Protein AF-A0A821Q2F0-F1 (afdb_monomer_lite)

Organism: NCBI:txid392032

Structure (mmCIF, N/CA/C/O backbone):
data_AF-A0A821Q2F0-F1
#
_entry.id   AF-A0A821Q2F0-F1
#
loop_
_atom_site.group_PDB
_atom_site.id
_atom_site.type_symbol
_atom_site.label_atom_id
_atom_site.label_alt_id
_atom_site.label_comp_id
_atom_site.label_asym_id
_atom_site.label_entity_id
_atom_site.label_seq_id
_atom_site.pdbx_PDB_ins_code
_atom_site.Cartn_x
_atom_site.Cartn_y
_atom_site.Cartn_z
_atom_site.occupancy
_atom_site.B_iso_or_equiv
_atom_site.auth_seq_id
_atom_site.auth_comp_id
_atom_site.auth_asym_id
_atom_site.auth_atom_id
_atom_site.pdbx_PDB_model_num
ATOM 1 N N . ASP A 1 1 ? -9.919 8.006 -29.127 1.00 43.03 1 ASP A N 1
ATOM 2 C CA . ASP A 1 1 ? -9.417 8.629 -27.896 1.00 43.03 1 ASP A CA 1
ATOM 3 C C . ASP A 1 1 ? -8.819 7.579 -26.979 1.00 43.03 1 ASP A C 1
ATOM 5 O O . ASP A 1 1 ? -9.375 6.493 -26.884 1.00 43.03 1 ASP A O 1
ATOM 9 N N . LEU A 1 2 ? -7.672 7.915 -26.382 1.00 37.66 2 LEU A N 1
ATOM 10 C CA . LEU A 1 2 ? -6.892 7.161 -25.387 1.00 37.66 2 LEU A CA 1
ATOM 11 C C . LEU A 1 2 ? -6.417 5.756 -25.798 1.00 37.66 2 LEU A C 1
ATOM 13 O O . LEU A 1 2 ? -6.876 4.726 -25.307 1.00 37.66 2 LEU A O 1
ATOM 17 N N . ALA A 1 3 ? -5.389 5.748 -26.652 1.00 34.22 3 ALA A N 1
ATOM 18 C CA . ALA A 1 3 ? -4.469 4.631 -26.805 1.00 34.22 3 ALA A CA 1
ATOM 19 C C . ALA A 1 3 ? -3.997 4.160 -25.420 1.00 34.22 3 ALA A C 1
ATOM 21 O O . ALA A 1 3 ? -3.263 4.861 -24.719 1.00 34.22 3 ALA A O 1
ATOM 22 N N . TYR A 1 4 ? -4.452 2.973 -25.026 1.00 40.44 4 TYR A N 1
ATOM 23 C CA . TYR A 1 4 ? -3.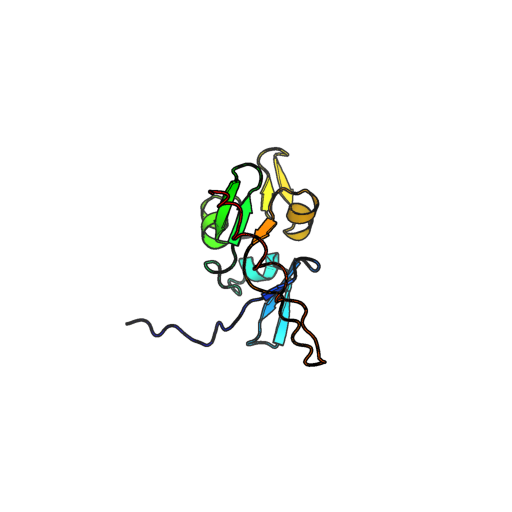980 2.260 -23.851 1.00 40.44 4 TYR A CA 1
ATOM 24 C C . TYR A 1 4 ? -2.477 2.054 -24.020 1.00 40.44 4 TYR A C 1
ATOM 26 O O . TYR A 1 4 ? -2.028 1.220 -24.805 1.00 40.44 4 TYR A O 1
ATOM 34 N N . ASN A 1 5 ? -1.697 2.918 -23.377 1.00 39.88 5 ASN A N 1
ATOM 35 C CA . ASN A 1 5 ? -0.268 3.018 -23.596 1.00 39.88 5 ASN A CA 1
ATOM 36 C C . ASN A 1 5 ? 0.385 1.741 -23.045 1.00 39.88 5 ASN A C 1
ATOM 38 O O . ASN A 1 5 ? 0.683 1.636 -21.854 1.00 39.88 5 ASN A O 1
ATOM 42 N N . HIS A 1 6 ? 0.599 0.767 -23.931 1.00 41.62 6 HIS A N 1
ATOM 43 C CA . HIS A 1 6 ? 1.253 -0.528 -23.721 1.00 41.62 6 HIS A CA 1
ATOM 44 C C . HIS A 1 6 ? 2.714 -0.403 -23.229 1.00 41.62 6 HIS A C 1
ATOM 46 O O . HIS A 1 6 ? 3.476 -1.349 -23.313 1.00 41.62 6 HIS A O 1
ATOM 52 N N . ARG A 1 7 ? 3.147 0.751 -22.706 1.00 39.03 7 ARG A N 1
ATOM 53 C CA . ARG A 1 7 ? 4.477 0.975 -22.117 1.00 39.03 7 ARG A CA 1
ATOM 54 C C . ARG A 1 7 ? 4.497 0.900 -20.587 1.00 39.03 7 ARG A C 1
ATOM 56 O O . ARG A 1 7 ? 5.576 0.844 -20.011 1.00 39.03 7 ARG A O 1
ATOM 63 N N . LYS A 1 8 ? 3.330 0.834 -19.928 1.00 43.75 8 LYS A N 1
ATOM 64 C CA . LYS A 1 8 ? 3.181 0.486 -18.494 1.00 43.75 8 LYS A CA 1
ATOM 65 C C . LYS A 1 8 ? 3.078 -1.036 -18.283 1.00 43.75 8 LYS A C 1
ATOM 67 O O . LYS A 1 8 ? 2.306 -1.515 -17.457 1.00 43.75 8 LYS A O 1
ATOM 72 N N . LEU A 1 9 ? 3.796 -1.815 -19.091 1.00 40.94 9 LEU A N 1
ATOM 73 C CA . LEU A 1 9 ? 3.760 -3.273 -19.032 1.00 40.94 9 LEU A CA 1
ATOM 74 C C . LEU A 1 9 ? 4.414 -3.742 -17.724 1.00 40.94 9 LEU A C 1
ATOM 76 O O . LEU A 1 9 ? 5.622 -3.651 -17.571 1.00 40.94 9 LEU A O 1
ATOM 80 N N . PHE A 1 10 ? 3.556 -4.222 -16.819 1.00 48.25 10 PHE A N 1
ATOM 81 C CA . PHE A 1 10 ? 3.795 -5.162 -15.715 1.00 48.25 10 PHE A CA 1
ATOM 82 C C . PHE A 1 10 ? 4.619 -4.688 -14.509 1.00 48.25 10 PHE A C 1
ATOM 84 O O . PHE A 1 10 ? 5.629 -5.286 -14.162 1.00 48.25 10 PHE A O 1
ATOM 91 N N . SER A 1 11 ? 4.125 -3.681 -13.784 1.00 51.25 11 SER A N 1
ATOM 92 C CA . SER A 1 11 ? 4.556 -3.466 -12.396 1.00 51.25 11 SER A CA 1
ATOM 93 C C . SER A 1 11 ? 4.264 -4.721 -11.558 1.00 51.25 11 SER A C 1
ATOM 95 O O . SER A 1 11 ? 3.094 -5.031 -11.322 1.00 51.25 11 SER A O 1
ATOM 97 N N . GLN A 1 12 ? 5.298 -5.440 -11.123 1.00 61.78 12 GLN A N 1
ATOM 98 C CA . GLN A 1 12 ? 5.169 -6.689 -10.365 1.00 61.78 12 GLN A CA 1
ATOM 99 C C . GLN A 1 12 ? 5.558 -6.445 -8.906 1.00 61.78 12 GLN A C 1
ATOM 101 O O . GLN A 1 12 ? 6.635 -5.921 -8.643 1.00 61.78 12 GLN A O 1
ATOM 106 N N . PHE A 1 13 ? 4.677 -6.780 -7.961 1.00 63.25 13 PHE A N 1
ATOM 107 C CA . PHE A 1 13 ? 4.940 -6.564 -6.537 1.00 63.25 13 PHE A CA 1
ATOM 108 C C . PHE A 1 13 ? 5.625 -7.788 -5.924 1.00 63.25 13 PHE A C 1
ATOM 110 O O . PHE A 1 13 ? 5.029 -8.865 -5.841 1.00 63.25 13 PHE A O 1
ATOM 117 N N . ASP A 1 14 ? 6.869 -7.622 -5.482 1.00 67.12 14 ASP A N 1
ATOM 118 C CA . ASP A 1 14 ? 7.540 -8.586 -4.621 1.00 67.12 14 ASP A CA 1
ATOM 119 C C . ASP A 1 14 ? 7.085 -8.346 -3.178 1.00 67.12 14 ASP A C 1
ATOM 121 O O . ASP A 1 14 ? 7.529 -7.421 -2.496 1.00 67.12 14 ASP A O 1
ATOM 125 N N . VAL A 1 15 ? 6.180 -9.208 -2.717 1.00 57.91 15 VAL A N 1
ATOM 126 C CA . VAL A 1 15 ? 5.588 -9.166 -1.373 1.00 57.91 15 VAL A CA 1
ATOM 127 C C . VAL A 1 15 ? 6.641 -9.331 -0.271 1.00 57.91 15 VAL A C 1
ATOM 129 O O . VAL A 1 15 ? 6.489 -8.765 0.812 1.00 57.91 15 VAL A O 1
ATOM 132 N N . ASN A 1 16 ? 7.718 -10.077 -0.530 1.00 59.41 16 ASN A N 1
ATOM 133 C CA . ASN A 1 16 ? 8.763 -10.334 0.459 1.00 59.41 16 ASN A CA 1
ATOM 134 C C . ASN A 1 16 ? 9.693 -9.127 0.597 1.00 59.41 16 ASN A C 1
ATOM 136 O O . ASN A 1 16 ? 10.088 -8.762 1.710 1.00 59.41 16 ASN A O 1
ATOM 140 N N . ALA A 1 17 ? 10.018 -8.491 -0.529 1.00 61.16 17 ALA A N 1
ATOM 141 C CA . ALA A 1 17 ? 10.845 -7.295 -0.559 1.00 61.16 17 ALA A CA 1
ATOM 142 C C . ALA A 1 17 ? 10.045 -6.007 -0.258 1.00 61.16 17 ALA A C 1
ATOM 144 O O . ALA A 1 17 ? 10.616 -5.017 0.202 1.00 61.16 17 ALA A O 1
ATOM 145 N N . GLY A 1 18 ? 8.721 -6.011 -0.431 1.00 72.12 18 GLY A N 1
ATOM 146 C CA . GLY A 1 18 ? 7.924 -4.779 -0.440 1.00 72.12 18 GLY A CA 1
ATOM 147 C C . GLY A 1 18 ? 8.280 -3.884 -1.632 1.00 72.12 18 GLY A C 1
ATOM 148 O O . GLY A 1 18 ? 8.201 -2.660 -1.541 1.00 72.12 18 GLY A O 1
ATOM 149 N N . GLU A 1 19 ? 8.727 -4.493 -2.729 1.00 78.94 19 GLU A N 1
ATOM 150 C CA . GLU A 1 19 ? 9.249 -3.799 -3.903 1.00 78.94 19 GLU A CA 1
ATOM 151 C C . GLU A 1 19 ? 8.328 -3.968 -5.107 1.00 78.94 19 GLU A C 1
ATOM 153 O O . GLU A 1 19 ? 7.560 -4.919 -5.224 1.00 78.94 19 GLU A O 1
ATOM 158 N N . ILE A 1 20 ? 8.425 -3.012 -6.017 1.00 77.44 20 ILE A N 1
ATOM 159 C CA . ILE A 1 20 ? 7.746 -2.952 -7.295 1.00 77.44 20 ILE A CA 1
ATOM 160 C C . ILE A 1 20 ? 8.812 -3.061 -8.380 1.00 77.44 20 ILE A C 1
ATOM 162 O O . ILE A 1 20 ? 9.648 -2.168 -8.523 1.00 77.44 20 ILE A O 1
ATOM 166 N N . PHE A 1 21 ? 8.762 -4.131 -9.165 1.00 76.38 21 PHE A N 1
ATOM 167 C CA . PHE A 1 21 ? 9.567 -4.260 -10.371 1.00 76.38 21 PHE A CA 1
ATOM 168 C C . PHE A 1 21 ? 8.959 -3.421 -11.493 1.00 76.38 21 PHE A C 1
ATOM 170 O O . PHE A 1 21 ? 7.768 -3.539 -11.775 1.00 76.38 21 PHE A O 1
ATOM 177 N N . LEU A 1 22 ? 9.773 -2.588 -12.139 1.00 74.19 22 LEU A N 1
ATOM 178 C CA . LEU A 1 22 ? 9.410 -1.732 -13.264 1.00 74.19 22 LEU A CA 1
ATOM 179 C C . LEU A 1 22 ? 10.055 -2.273 -14.551 1.00 74.19 22 LEU A C 1
ATOM 181 O O . LEU A 1 22 ? 11.205 -1.933 -14.841 1.00 74.19 22 LEU A O 1
ATOM 185 N N . PRO A 1 23 ? 9.340 -3.047 -15.389 1.00 68.50 23 PRO A N 1
ATOM 186 C CA . PRO A 1 23 ? 9.947 -3.707 -16.551 1.00 68.50 23 PRO A CA 1
ATOM 187 C C . PRO A 1 23 ? 10.508 -2.738 -17.587 1.00 68.50 23 PRO A C 1
ATOM 189 O O . PRO A 1 23 ? 11.507 -3.031 -18.232 1.00 68.50 23 PRO A O 1
ATOM 192 N N . ALA 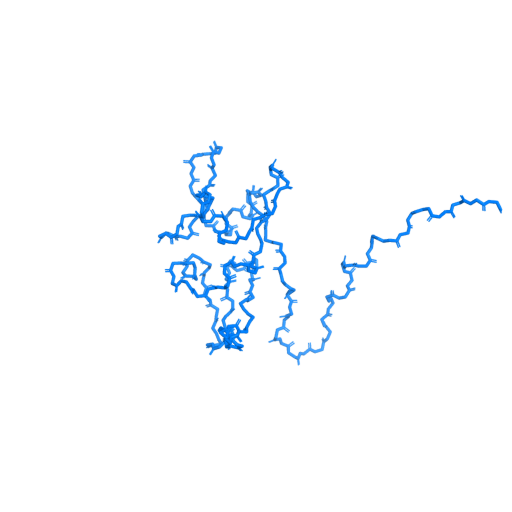A 1 24 ? 9.906 -1.552 -17.715 1.00 68.81 24 ALA A N 1
ATOM 193 C CA . ALA A 1 24 ? 10.390 -0.512 -18.619 1.00 68.81 24 ALA A CA 1
ATOM 194 C C . ALA A 1 24 ? 11.778 0.040 -18.233 1.00 68.81 24 ALA A C 1
ATOM 196 O O . ALA A 1 24 ? 12.450 0.617 -19.082 1.00 68.81 24 ALA A O 1
ATOM 197 N N . GLN A 1 25 ? 12.182 -0.102 -16.966 1.00 73.12 25 GLN A N 1
ATOM 198 C CA . GLN A 1 25 ? 13.467 0.367 -16.429 1.00 73.12 25 GLN A CA 1
ATOM 199 C C . GLN A 1 25 ? 14.384 -0.794 -16.021 1.00 73.12 25 GLN A C 1
ATOM 201 O O . GLN A 1 25 ? 15.555 -0.568 -15.739 1.00 73.12 25 GLN A O 1
ATOM 206 N N . ASN A 1 26 ? 13.859 -2.026 -16.006 1.00 76.50 26 ASN A N 1
ATOM 207 C CA . ASN A 1 26 ? 14.532 -3.210 -15.480 1.00 76.50 26 ASN A CA 1
ATOM 208 C C . ASN A 1 26 ? 15.088 -2.988 -14.055 1.00 76.50 26 ASN A C 1
ATOM 210 O O . ASN A 1 26 ? 16.202 -3.396 -13.737 1.00 76.50 26 ASN A O 1
ATOM 214 N N . GLU A 1 27 ? 14.308 -2.311 -13.208 1.00 78.62 27 GLU A N 1
ATOM 215 C CA . GLU A 1 27 ? 14.678 -1.910 -11.843 1.00 78.62 27 GLU A CA 1
ATOM 216 C C . GLU A 1 27 ? 13.559 -2.287 -10.862 1.00 78.62 27 GLU A C 1
ATOM 218 O O . GLU A 1 27 ? 12.378 -2.182 -11.200 1.00 78.62 27 GLU A O 1
ATOM 223 N N . SER A 1 28 ? 13.924 -2.681 -9.639 1.00 80.94 28 SER A N 1
ATOM 224 C CA . SER A 1 28 ? 12.997 -2.793 -8.507 1.00 80.94 28 SER A CA 1
ATOM 225 C C . SER A 1 28 ? 13.098 -1.565 -7.611 1.00 80.94 28 SER A C 1
ATOM 227 O O . SER A 1 28 ? 14.190 -1.127 -7.254 1.00 80.94 28 SER A O 1
ATOM 229 N N . ILE A 1 29 ? 11.955 -1.011 -7.218 1.00 84.06 29 ILE A N 1
ATOM 230 C CA . ILE A 1 29 ? 11.884 0.128 -6.299 1.00 84.06 29 ILE A CA 1
ATOM 231 C C . ILE A 1 29 ? 10.950 -0.177 -5.130 1.00 84.06 29 ILE A C 1
ATOM 233 O O . ILE A 1 29 ? 9.957 -0.871 -5.300 1.00 84.06 29 ILE A O 1
ATOM 237 N N . GLY A 1 30 ? 11.215 0.381 -3.948 1.00 86.56 30 GLY A N 1
ATOM 238 C CA . GLY A 1 30 ? 10.298 0.246 -2.809 1.00 86.56 30 GLY A CA 1
ATOM 239 C C . GLY A 1 30 ? 8.893 0.768 -3.132 1.00 86.56 30 GLY A C 1
ATOM 240 O O . GLY A 1 30 ? 8.748 1.778 -3.830 1.00 86.56 30 GLY A O 1
ATOM 241 N N . PHE A 1 31 ? 7.865 0.094 -2.619 1.00 87.19 31 PHE A N 1
ATOM 242 C CA . PHE A 1 31 ? 6.460 0.446 -2.838 1.00 87.19 31 PHE A CA 1
ATOM 243 C C . PHE A 1 31 ? 6.156 1.909 -2.521 1.00 87.19 31 PHE A C 1
ATOM 245 O O . PHE A 1 31 ? 5.536 2.604 -3.320 1.00 87.19 31 PHE A O 1
ATOM 252 N N . GLU A 1 32 ? 6.662 2.404 -1.396 1.00 90.75 32 GLU A N 1
ATOM 253 C CA . GLU A 1 32 ? 6.459 3.773 -0.936 1.00 90.75 32 GLU A CA 1
ATOM 254 C C . GLU A 1 32 ? 6.993 4.776 -1.970 1.00 90.75 32 GLU A C 1
ATOM 256 O O . GLU A 1 32 ? 6.332 5.746 -2.346 1.00 90.75 32 GLU A O 1
ATOM 261 N N . LYS A 1 33 ? 8.188 4.503 -2.512 1.00 89.00 33 LYS A N 1
ATOM 262 C CA . LYS A 1 33 ? 8.790 5.295 -3.594 1.00 89.00 33 LYS A CA 1
ATOM 263 C C . LYS A 1 33 ? 7.968 5.182 -4.878 1.00 89.00 33 LYS A C 1
ATOM 265 O O . LYS A 1 33 ? 7.836 6.184 -5.582 1.00 89.00 33 LYS A O 1
ATOM 270 N N . ALA A 1 34 ? 7.428 4.004 -5.186 1.00 86.06 34 ALA A N 1
ATOM 271 C CA . ALA A 1 34 ? 6.592 3.790 -6.361 1.00 86.06 34 ALA A CA 1
ATOM 272 C C . ALA A 1 34 ? 5.295 4.606 -6.290 1.00 86.06 34 ALA A C 1
ATOM 274 O O . ALA A 1 34 ? 4.968 5.279 -7.268 1.00 86.06 34 ALA A O 1
ATOM 275 N N . VAL A 1 35 ? 4.614 4.610 -5.136 1.00 88.50 35 VAL A N 1
ATOM 276 C CA . VAL A 1 35 ? 3.385 5.386 -4.883 1.00 88.50 35 VAL A CA 1
ATOM 277 C C . VAL A 1 35 ? 3.646 6.873 -5.047 1.00 88.50 35 VAL A C 1
ATOM 279 O O . VAL A 1 35 ? 3.016 7.524 -5.879 1.00 88.50 35 VAL A O 1
ATOM 282 N N . ARG A 1 36 ? 4.646 7.390 -4.334 1.00 89.19 36 ARG A N 1
ATOM 283 C CA . ARG A 1 36 ? 4.990 8.817 -4.343 1.00 89.19 36 ARG A CA 1
ATOM 284 C C . ARG A 1 36 ? 5.380 9.342 -5.718 1.00 89.19 36 ARG A C 1
ATOM 286 O O . ARG A 1 36 ? 5.095 10.482 -6.061 1.00 89.19 36 ARG A O 1
ATOM 293 N N . LYS A 1 37 ? 6.079 8.521 -6.505 1.00 85.25 37 LYS A N 1
ATOM 294 C CA . LYS A 1 37 ? 6.502 8.881 -7.864 1.00 85.25 37 LYS A CA 1
ATOM 295 C C . LYS A 1 37 ? 5.466 8.522 -8.934 1.00 85.25 37 LYS A C 1
ATOM 297 O O . LYS A 1 37 ? 5.742 8.731 -10.113 1.00 85.25 37 LYS A O 1
ATOM 302 N N . ASN A 1 38 ? 4.312 7.974 -8.545 1.00 83.00 38 ASN A N 1
ATOM 303 C CA . ASN A 1 38 ? 3.268 7.493 -9.450 1.00 83.00 38 ASN A CA 1
ATOM 304 C C . ASN A 1 38 ? 3.805 6.522 -10.528 1.00 83.00 38 ASN A C 1
ATOM 306 O O . ASN A 1 38 ? 3.456 6.597 -11.709 1.00 83.00 38 ASN A O 1
ATOM 310 N N . LEU A 1 39 ? 4.726 5.639 -10.120 1.00 81.44 39 LEU A N 1
ATOM 311 C CA . LEU A 1 39 ? 5.430 4.697 -11.001 1.00 81.44 39 LEU A CA 1
ATOM 312 C C . LEU A 1 39 ? 4.745 3.330 -11.102 1.00 81.44 39 LEU A C 1
ATOM 314 O O . LEU A 1 39 ? 5.107 2.543 -11.974 1.00 81.44 39 LEU A O 1
ATOM 318 N N . LEU A 1 40 ? 3.761 3.048 -10.248 1.00 75.31 40 LEU A N 1
ATOM 319 C CA . LEU A 1 40 ? 2.947 1.838 -10.334 1.00 75.31 40 LEU A CA 1
ATOM 320 C C . LEU A 1 40 ? 1.631 2.093 -11.096 1.00 75.31 40 LEU A C 1
ATOM 322 O O . LEU A 1 40 ? 1.170 3.225 -11.252 1.00 75.31 40 LEU A O 1
ATOM 326 N N . ASP A 1 41 ? 1.003 1.020 -11.573 1.00 75.69 41 ASP A N 1
ATOM 327 C CA . ASP A 1 41 ? -0.380 1.065 -12.057 1.00 75.69 41 ASP A CA 1
ATOM 328 C C . ASP A 1 41 ? -1.328 0.883 -10.860 1.00 75.69 41 ASP A C 1
ATOM 330 O O . ASP A 1 41 ? -1.650 -0.245 -10.470 1.00 75.69 41 ASP A O 1
ATOM 334 N N . ASN A 1 42 ? -1.741 2.006 -10.261 1.00 79.38 42 ASN A N 1
ATOM 335 C CA . ASN A 1 42 ? -2.547 2.030 -9.038 1.00 79.38 42 ASN A CA 1
ATOM 336 C C . ASN A 1 42 ? -3.868 1.246 -9.149 1.00 79.38 42 ASN A C 1
ATOM 338 O O . ASN A 1 42 ? -4.382 0.789 -8.132 1.00 79.38 42 ASN A O 1
ATOM 342 N N . ASN A 1 43 ? -4.414 1.058 -10.356 1.00 78.81 43 ASN A N 1
ATOM 343 C CA . ASN A 1 43 ? -5.701 0.383 -10.561 1.00 78.81 43 ASN A CA 1
ATOM 344 C C . ASN A 1 43 ? -5.569 -1.146 -10.633 1.00 78.81 43 ASN A C 1
ATOM 346 O O . ASN A 1 43 ? -6.556 -1.868 -10.425 1.00 78.81 43 ASN A O 1
ATOM 350 N N . ARG A 1 44 ? -4.361 -1.636 -10.937 1.00 72.69 44 ARG A N 1
ATOM 351 C CA . ARG A 1 44 ? -4.067 -3.059 -11.128 1.00 72.69 44 ARG A CA 1
ATOM 352 C C . ARG A 1 44 ? -3.734 -3.795 -9.849 1.00 72.69 44 ARG A C 1
ATOM 354 O O . ARG A 1 44 ? -4.229 -4.901 -9.662 1.00 72.69 44 ARG A O 1
ATOM 361 N N . ILE A 1 45 ? -2.892 -3.206 -9.007 1.00 77.81 45 ILE A N 1
ATOM 362 C CA . ILE A 1 45 ? -2.499 -3.832 -7.745 1.00 77.81 45 ILE A CA 1
ATOM 363 C C . ILE A 1 45 ? -3.697 -3.756 -6.805 1.00 77.81 45 ILE A C 1
ATOM 365 O O . ILE A 1 45 ? -4.189 -2.658 -6.532 1.00 77.81 45 ILE A O 1
ATOM 369 N N . LYS A 1 46 ? -4.180 -4.912 -6.335 1.00 82.25 46 LYS A N 1
ATOM 370 C CA . LYS A 1 46 ? -5.230 -4.963 -5.318 1.00 82.25 46 LYS A CA 1
ATOM 371 C C . LYS A 1 46 ? -4.629 -5.240 -3.949 1.00 82.25 46 LYS A C 1
ATOM 373 O O . LYS A 1 46 ? -3.723 -6.052 -3.774 1.00 82.25 46 LYS A O 1
ATOM 378 N N . LEU A 1 47 ? -5.168 -4.540 -2.971 1.00 85.62 47 LEU A N 1
ATOM 379 C 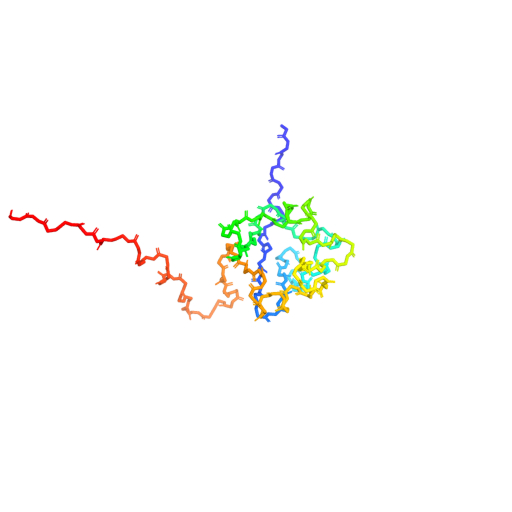CA . LEU A 1 47 ? -4.905 -4.682 -1.558 1.00 85.62 47 LEU A CA 1
ATOM 380 C C . LEU A 1 47 ? -6.173 -5.238 -0.931 1.00 85.62 47 LEU A C 1
ATOM 382 O O . LEU A 1 47 ? -7.251 -4.666 -1.065 1.00 85.62 47 LEU A O 1
ATOM 386 N N . PHE A 1 48 ? -6.048 -6.366 -0.262 1.00 84.94 48 PHE A N 1
ATOM 387 C CA . PHE A 1 48 ? -7.103 -6.955 0.530 1.00 84.94 48 PHE A CA 1
ATOM 388 C C . PHE A 1 48 ? -6.969 -6.480 1.969 1.00 84.94 48 PHE A C 1
ATOM 390 O O . PHE A 1 48 ? -5.905 -6.608 2.571 1.00 84.94 48 PHE A O 1
ATOM 397 N N . ASP A 1 49 ? -8.055 -5.950 2.516 1.00 87.38 49 ASP A N 1
ATOM 398 C CA . ASP A 1 49 ? -8.208 -5.662 3.935 1.00 87.38 49 ASP A CA 1
ATOM 399 C C . ASP A 1 49 ? -8.895 -6.862 4.611 1.00 87.38 49 ASP A C 1
ATOM 401 O O . ASP A 1 49 ? -10.109 -7.052 4.442 1.00 87.38 49 ASP A O 1
ATOM 405 N N . PRO A 1 50 ? -8.168 -7.665 5.414 1.00 81.06 50 PRO A N 1
ATOM 406 C CA . PRO A 1 50 ? -8.737 -8.824 6.096 1.00 81.06 50 PRO A CA 1
ATOM 407 C C . PRO A 1 50 ? -9.826 -8.465 7.107 1.00 81.06 50 PRO A C 1
ATOM 409 O O . PRO A 1 50 ? -10.676 -9.299 7.412 1.00 81.06 50 PRO A O 1
ATOM 412 N N . LYS A 1 51 ? -9.827 -7.234 7.636 1.00 82.56 51 LYS A N 1
ATOM 413 C CA . LYS A 1 51 ? -10.783 -6.797 8.661 1.00 82.56 51 LYS A CA 1
ATOM 414 C C . LYS A 1 51 ? -12.159 -6.561 8.054 1.00 82.56 51 LYS A C 1
ATOM 416 O O . LYS A 1 51 ? -13.161 -6.934 8.656 1.00 82.56 51 LYS A O 1
ATOM 421 N N . THR A 1 52 ? -12.206 -5.935 6.880 1.00 84.00 52 THR A N 1
ATOM 422 C CA . THR A 1 52 ? -13.466 -5.662 6.175 1.00 84.00 52 THR A CA 1
ATOM 423 C C . THR A 1 52 ? -13.805 -6.717 5.127 1.00 84.00 52 THR A C 1
ATOM 425 O O . THR A 1 52 ? -14.918 -6.704 4.605 1.00 84.00 52 THR A O 1
ATOM 428 N N . SER A 1 53 ? -12.880 -7.646 4.848 1.00 85.44 53 SER A N 1
ATOM 429 C CA . SER A 1 53 ? -12.980 -8.623 3.757 1.00 85.44 53 SER A CA 1
ATOM 430 C C . SER A 1 53 ? -13.243 -7.953 2.407 1.00 85.44 53 SER A C 1
ATOM 432 O O . SER A 1 53 ? -14.026 -8.442 1.593 1.00 85.44 53 SER A O 1
ATOM 434 N N . ARG A 1 54 ? -12.617 -6.792 2.190 1.00 86.62 54 ARG A N 1
ATOM 435 C CA . ARG A 1 54 ? -12.763 -5.991 0.972 1.00 86.62 54 ARG A CA 1
ATOM 436 C C . ARG A 1 54 ? -11.437 -5.864 0.255 1.00 86.62 54 ARG A C 1
ATOM 438 O O . ARG A 1 54 ? -10.379 -5.813 0.875 1.00 86.62 54 ARG A O 1
ATOM 445 N N . GLU A 1 55 ? -11.530 -5.768 -1.061 1.00 87.75 55 GLU A N 1
ATOM 446 C CA . GLU A 1 55 ? -10.408 -5.458 -1.930 1.00 87.75 55 GLU A CA 1
ATOM 447 C C . GLU A 1 55 ? -10.490 -3.998 -2.367 1.00 87.75 55 GLU A C 1
ATOM 449 O O . GLU A 1 55 ? -11.558 -3.493 -2.717 1.00 87.75 55 GLU A O 1
ATOM 454 N N . TYR A 1 56 ? -9.342 -3.341 -2.372 1.00 88.62 56 TYR A N 1
ATOM 455 C CA . TYR A 1 56 ? -9.152 -1.979 -2.839 1.00 88.62 56 TYR A CA 1
ATOM 456 C C . TYR A 1 56 ? -8.043 -1.997 -3.877 1.00 88.62 56 TYR A C 1
ATOM 458 O O . TYR A 1 56 ? -7.041 -2.684 -3.697 1.00 88.62 56 TYR A O 1
ATOM 466 N N . SER A 1 57 ? -8.176 -1.255 -4.972 1.00 88.31 57 SER A N 1
ATOM 467 C CA . SER A 1 57 ? -6.973 -0.923 -5.733 1.00 88.31 57 SER A CA 1
ATOM 468 C C . SER A 1 57 ? -6.059 -0.019 -4.899 1.00 88.31 57 SER A C 1
ATOM 470 O O . SER A 1 57 ? -6.505 0.576 -3.917 1.00 88.31 57 SER A O 1
ATOM 472 N N . VAL A 1 58 ? -4.785 0.116 -5.272 1.00 87.69 58 VAL A N 1
ATOM 473 C CA . VAL A 1 58 ? -3.920 1.117 -4.624 1.00 87.69 58 VAL A CA 1
ATOM 474 C C . VAL A 1 58 ? -4.511 2.519 -4.796 1.00 87.69 58 VAL A C 1
ATOM 476 O O . VAL A 1 58 ? -4.452 3.312 -3.862 1.00 87.69 58 VAL A O 1
ATOM 479 N N . GLN A 1 59 ? -5.158 2.799 -5.933 1.00 89.88 59 GLN A N 1
ATOM 480 C CA . GLN A 1 59 ? -5.857 4.066 -6.152 1.00 89.88 59 GLN A CA 1
ATOM 481 C C . GLN A 1 59 ? -6.988 4.258 -5.134 1.00 89.88 59 GLN A C 1
ATOM 483 O O . GLN A 1 59 ? -7.014 5.265 -4.432 1.00 89.88 59 GLN A O 1
ATOM 488 N N . ASP A 1 60 ? -7.862 3.259 -4.986 1.00 91.69 60 ASP A N 1
ATOM 489 C CA . ASP A 1 60 ? -8.964 3.307 -4.017 1.00 91.69 60 ASP A CA 1
ATOM 490 C C . ASP A 1 60 ? -8.440 3.434 -2.579 1.00 91.69 60 ASP A C 1
ATOM 492 O O . ASP A 1 60 ? -9.032 4.120 -1.748 1.00 91.69 60 ASP A O 1
ATOM 496 N N . ALA A 1 61 ? -7.336 2.754 -2.261 1.00 91.19 61 ALA A N 1
ATOM 497 C CA . ALA A 1 61 ? -6.718 2.794 -0.942 1.00 91.19 61 ALA A CA 1
ATOM 498 C C . ALA A 1 61 ? -6.143 4.181 -0.621 1.00 91.19 61 ALA A C 1
ATOM 500 O O . ALA A 1 61 ? -6.262 4.628 0.519 1.00 91.19 61 ALA A O 1
ATOM 501 N N . ILE A 1 62 ? -5.575 4.871 -1.615 1.00 92.88 62 ILE A N 1
ATOM 502 C CA . ILE A 1 62 ? -5.125 6.261 -1.482 1.00 92.88 62 ILE A CA 1
ATOM 503 C C . ILE A 1 62 ? -6.321 7.187 -1.249 1.00 92.88 62 ILE A C 1
ATOM 505 O O . ILE A 1 62 ? -6.340 7.945 -0.284 1.00 92.88 62 ILE A O 1
ATOM 509 N N . GLU A 1 63 ? -7.358 7.084 -2.081 1.00 93.38 63 GLU A N 1
ATOM 510 C CA . GLU A 1 63 ? -8.559 7.928 -1.980 1.00 93.38 63 GLU A CA 1
ATOM 511 C C . GLU A 1 63 ? -9.301 7.757 -0.647 1.00 93.38 63 GLU A C 1
ATOM 513 O O . GLU A 1 63 ? -9.941 8.683 -0.152 1.00 93.38 63 GLU A O 1
ATOM 518 N N . ARG A 1 64 ? -9.193 6.574 -0.037 1.00 90.44 64 ARG A N 1
ATOM 519 C CA . ARG A 1 64 ? -9.782 6.249 1.270 1.00 90.44 64 ARG A CA 1
ATOM 520 C C . ARG A 1 64 ? -8.879 6.587 2.457 1.00 90.44 64 ARG A C 1
ATOM 522 O O . ARG A 1 64 ? -9.299 6.369 3.591 1.00 90.44 64 ARG A O 1
ATOM 529 N N . GLY A 1 65 ? -7.654 7.058 2.220 1.00 90.75 65 GLY A N 1
ATOM 530 C CA . GLY A 1 65 ? -6.666 7.325 3.269 1.00 90.75 65 GLY A CA 1
ATOM 531 C C . GLY A 1 65 ? -6.129 6.068 3.962 1.00 90.75 65 GLY A C 1
ATOM 532 O O . GLY A 1 65 ? -5.581 6.153 5.056 1.00 90.75 65 GLY A O 1
ATOM 533 N N . ILE A 1 66 ? -6.295 4.891 3.349 1.00 91.44 66 ILE A N 1
ATOM 534 C CA . ILE A 1 66 ? -5.656 3.645 3.800 1.00 91.44 66 ILE A CA 1
ATOM 535 C C . ILE A 1 66 ? -4.162 3.701 3.478 1.00 91.44 66 ILE A C 1
ATOM 537 O O . ILE A 1 66 ? -3.348 3.220 4.260 1.00 91.44 66 ILE A O 1
ATOM 541 N N . ILE A 1 67 ? -3.807 4.295 2.337 1.00 93.56 67 ILE A N 1
ATOM 542 C CA . ILE A 1 67 ? -2.431 4.626 1.971 1.00 93.56 67 ILE A CA 1
ATOM 543 C C . ILE A 1 67 ? -2.308 6.139 1.897 1.00 93.56 67 ILE A C 1
ATOM 545 O O . ILE A 1 67 ? -3.081 6.797 1.208 1.00 93.56 67 ILE A O 1
ATOM 549 N N . ASP A 1 68 ? -1.306 6.683 2.568 1.00 94.06 68 ASP A N 1
ATOM 550 C CA . ASP A 1 68 ? -0.940 8.080 2.411 1.00 94.06 68 ASP A CA 1
ATOM 551 C C . ASP A 1 68 ? -0.141 8.272 1.111 1.00 94.06 68 ASP A C 1
ATOM 553 O O . ASP A 1 68 ? 0.857 7.590 0.877 1.00 94.06 68 ASP A O 1
ATOM 557 N N . HIS A 1 69 ? -0.575 9.184 0.240 1.00 91.31 69 HIS A N 1
ATOM 558 C CA . HIS A 1 69 ? 0.059 9.377 -1.068 1.00 91.31 69 HIS A CA 1
ATOM 559 C C . HIS A 1 69 ? 1.470 9.978 -0.964 1.00 91.31 69 HIS A C 1
ATOM 561 O O . HIS A 1 69 ? 2.352 9.627 -1.751 1.00 91.31 69 HIS A O 1
ATOM 567 N N . GLU A 1 70 ? 1.691 10.872 0.005 1.00 91.75 70 GLU A N 1
ATOM 568 C CA . GLU A 1 70 ? 2.939 11.631 0.136 1.00 91.75 70 GLU A CA 1
ATOM 569 C C . GLU A 1 70 ? 4.086 10.802 0.716 1.00 91.75 70 GLU A C 1
ATOM 571 O O . GLU A 1 70 ? 5.246 10.983 0.331 1.00 91.75 70 GLU A O 1
ATOM 576 N N . SER A 1 71 ? 3.769 9.877 1.619 1.00 92.06 71 SER A N 1
ATOM 577 C CA . SER A 1 71 ? 4.719 8.969 2.260 1.00 92.06 71 SER A CA 1
ATOM 578 C C . SER A 1 71 ? 4.709 7.567 1.649 1.00 92.06 71 SER A C 1
ATOM 580 O O . SER A 1 71 ? 5.739 6.897 1.666 1.00 92.06 71 SER A O 1
ATOM 582 N N . GLY A 1 72 ? 3.586 7.130 1.073 1.00 90.12 72 GLY A N 1
ATOM 583 C CA . GLY A 1 72 ? 3.365 5.760 0.606 1.00 90.12 72 GLY A CA 1
ATOM 584 C C . GLY A 1 72 ? 3.086 4.753 1.729 1.00 90.12 72 GLY A C 1
ATOM 585 O O . GLY A 1 72 ? 3.047 3.552 1.464 1.00 90.12 72 GLY A O 1
ATOM 586 N N . LEU A 1 73 ? 2.917 5.224 2.969 1.00 94.50 73 LEU A N 1
ATOM 587 C CA . LEU A 1 73 ? 2.697 4.384 4.144 1.00 94.50 73 LEU A CA 1
ATOM 588 C C . LEU A 1 73 ? 1.228 3.982 4.292 1.00 94.50 73 LEU A C 1
ATOM 590 O O . LEU A 1 73 ? 0.316 4.724 3.932 1.00 94.50 73 LEU A O 1
ATOM 594 N N . VAL A 1 74 ? 1.008 2.812 4.883 1.00 93.94 74 VAL A N 1
ATOM 595 C CA . VAL A 1 74 ? -0.316 2.271 5.199 1.00 93.94 74 VAL A CA 1
ATOM 596 C C . VAL A 1 74 ? -0.743 2.757 6.575 1.00 93.94 74 VAL A C 1
ATOM 598 O O . VAL A 1 74 ? -0.033 2.542 7.555 1.00 93.94 74 VAL A O 1
ATOM 601 N N . TYR A 1 75 ? -1.915 3.369 6.676 1.00 94.12 75 TYR A N 1
ATOM 602 C CA . TYR A 1 75 ? -2.505 3.786 7.941 1.00 94.12 75 TYR A CA 1
ATOM 603 C C . TYR A 1 75 ? -3.370 2.670 8.543 1.00 94.12 75 TYR A C 1
ATOM 605 O O . TYR A 1 75 ? -4.307 2.190 7.903 1.00 94.12 75 TYR A O 1
ATOM 613 N N . ASP A 1 76 ? -3.097 2.274 9.794 1.00 91.88 76 ASP A N 1
ATOM 614 C CA . ASP A 1 76 ? -4.017 1.430 10.566 1.00 91.88 76 ASP A CA 1
ATOM 615 C C . ASP A 1 76 ? -4.829 2.283 11.552 1.00 91.88 76 ASP A C 1
ATOM 617 O O . ASP A 1 76 ? -4.286 2.762 12.557 1.00 91.88 76 ASP A O 1
ATOM 621 N N . PRO A 1 77 ? -6.153 2.421 11.352 1.00 86.94 77 PRO A N 1
ATOM 622 C CA . PRO A 1 77 ? -7.001 3.172 12.271 1.00 86.94 77 PRO A CA 1
ATOM 623 C C . PRO A 1 77 ? -7.088 2.552 13.674 1.00 86.94 77 PRO A C 1
ATOM 625 O O . PRO A 1 77 ? -7.477 3.244 14.612 1.00 86.94 77 PRO A O 1
ATOM 628 N N . ARG A 1 78 ? -6.739 1.267 13.858 1.00 86.06 78 ARG A N 1
ATOM 629 C CA . ARG A 1 78 ? -6.811 0.602 15.173 1.00 86.06 78 ARG A CA 1
ATOM 630 C C . ARG A 1 78 ? -5.668 1.003 16.093 1.00 86.06 78 ARG A C 1
ATOM 632 O O . ARG A 1 78 ? -5.908 1.403 17.227 1.00 86.06 78 ARG A O 1
ATOM 639 N N . SER A 1 79 ? -4.436 0.877 15.611 1.00 89.75 79 SER A N 1
ATOM 640 C CA . SER A 1 79 ? -3.240 1.289 16.351 1.00 89.75 79 SER A CA 1
ATOM 641 C C . SER A 1 79 ? -2.961 2.786 16.218 1.00 89.75 79 SER A C 1
ATOM 643 O O . SER A 1 79 ? -2.105 3.300 16.931 1.00 89.75 79 SER A O 1
ATOM 645 N N . ARG A 1 80 ? -3.701 3.492 15.346 1.00 91.62 80 ARG A N 1
ATOM 646 C CA . ARG A 1 80 ? -3.550 4.928 15.063 1.00 91.62 80 ARG A CA 1
ATOM 647 C C . ARG A 1 80 ? -2.123 5.281 14.638 1.00 91.62 80 ARG A C 1
ATOM 649 O O . ARG A 1 80 ? -1.625 6.354 14.964 1.00 91.62 80 ARG A O 1
ATOM 656 N N . THR A 1 81 ? -1.483 4.373 13.908 1.00 93.75 81 THR A N 1
ATOM 657 C CA . THR A 1 81 ? -0.112 4.523 13.419 1.00 93.75 81 TH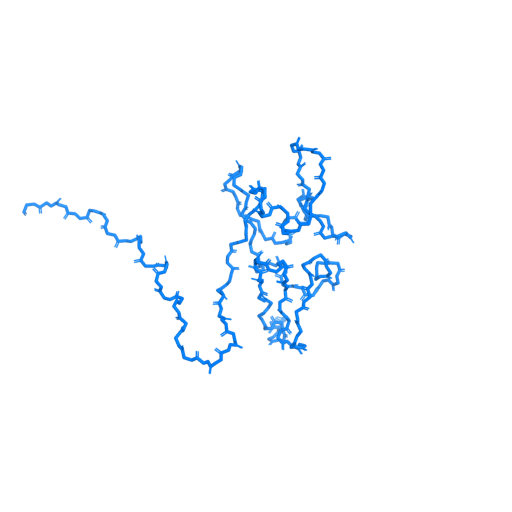R A CA 1
ATOM 658 C C . THR A 1 81 ? -0.032 4.124 11.954 1.00 93.75 81 THR A C 1
ATOM 660 O O . THR A 1 81 ? -0.917 3.449 11.420 1.00 93.75 81 THR A O 1
ATOM 663 N N . THR A 1 82 ? 1.034 4.565 11.304 1.00 95.12 82 THR A N 1
ATOM 664 C CA . THR A 1 82 ? 1.371 4.183 9.940 1.00 95.12 82 THR A CA 1
ATOM 665 C C . THR A 1 82 ? 2.425 3.080 9.934 1.00 95.12 82 THR A C 1
ATOM 667 O O . THR A 1 82 ? 3.191 2.924 10.886 1.00 95.12 82 THR A O 1
ATOM 670 N N . TYR A 1 83 ? 2.441 2.302 8.857 1.00 94.31 83 TYR A N 1
ATOM 671 C CA . TYR A 1 83 ? 3.346 1.183 8.632 1.00 94.31 83 TYR A CA 1
ATOM 672 C C . TYR A 1 83 ? 3.855 1.217 7.193 1.00 94.31 83 TYR A C 1
ATOM 674 O O . TYR A 1 83 ? 3.119 1.597 6.280 1.00 94.31 83 TYR A O 1
ATOM 682 N N . SER A 1 84 ? 5.084 0.756 6.966 1.00 92.25 84 SER A N 1
ATOM 683 C CA . SER A 1 84 ? 5.511 0.389 5.609 1.00 92.25 84 SER A CA 1
ATOM 684 C C . SER A 1 84 ? 4.600 -0.702 5.041 1.00 92.25 84 SER A C 1
ATOM 686 O O . SER A 1 84 ? 3.994 -1.470 5.800 1.00 92.25 84 SER A O 1
ATOM 688 N N . ILE A 1 85 ? 4.538 -0.846 3.713 1.00 88.06 85 ILE A N 1
ATOM 689 C CA . ILE A 1 85 ? 3.730 -1.914 3.095 1.00 88.06 85 ILE A CA 1
ATOM 690 C C . ILE A 1 85 ? 4.128 -3.290 3.653 1.00 88.06 85 ILE A C 1
ATOM 692 O O . ILE A 1 85 ? 3.284 -4.138 3.943 1.00 88.06 85 ILE A O 1
ATOM 696 N N . ARG A 1 86 ? 5.433 -3.490 3.879 1.00 87.88 86 ARG A N 1
ATOM 697 C CA . ARG A 1 86 ? 5.998 -4.754 4.350 1.00 87.88 86 ARG A CA 1
ATOM 698 C C . ARG A 1 86 ? 5.590 -5.042 5.791 1.00 87.88 86 ARG A C 1
ATOM 700 O O . ARG A 1 86 ? 5.285 -6.183 6.126 1.00 87.88 86 ARG A O 1
ATOM 707 N N . GLU A 1 87 ? 5.616 -4.034 6.657 1.00 90.56 87 GLU A N 1
ATOM 708 C CA . GLU A 1 87 ? 5.116 -4.156 8.029 1.00 90.56 87 GLU A CA 1
ATOM 709 C C . GLU A 1 87 ? 3.619 -4.426 8.038 1.00 90.56 87 GLU A C 1
ATOM 711 O O . GLU A 1 87 ? 3.179 -5.360 8.703 1.00 90.56 87 GLU A O 1
ATOM 716 N N . ALA A 1 88 ? 2.849 -3.684 7.247 1.00 90.44 88 ALA A N 1
ATOM 717 C CA . ALA A 1 88 ? 1.407 -3.850 7.176 1.00 90.44 88 ALA A CA 1
ATOM 718 C C . ALA A 1 88 ? 1.008 -5.276 6.752 1.00 90.44 88 ALA A C 1
ATOM 720 O O . ALA A 1 88 ? 0.083 -5.849 7.328 1.00 90.44 88 ALA A O 1
ATOM 721 N N . ILE A 1 89 ? 1.763 -5.888 5.833 1.00 86.81 89 ILE A N 1
ATOM 722 C CA . ILE A 1 89 ? 1.612 -7.301 5.457 1.00 86.81 89 ILE A CA 1
ATOM 723 C C . ILE A 1 89 ? 1.980 -8.235 6.618 1.00 86.81 89 ILE A C 1
ATOM 725 O O . ILE A 1 89 ? 1.200 -9.124 6.955 1.00 86.81 89 ILE A O 1
ATOM 729 N N . ARG A 1 90 ? 3.134 -8.032 7.273 1.00 87.06 90 ARG A N 1
ATOM 730 C CA . ARG A 1 90 ? 3.566 -8.873 8.411 1.00 87.06 90 ARG A CA 1
ATOM 731 C C . ARG A 1 90 ? 2.595 -8.829 9.590 1.00 87.06 90 ARG A C 1
ATOM 733 O O . ARG A 1 90 ? 2.404 -9.839 10.257 1.00 87.06 90 ARG A O 1
ATOM 740 N N . HIS A 1 91 ? 1.987 -7.674 9.838 1.00 87.75 91 HIS A N 1
ATOM 741 C CA . HI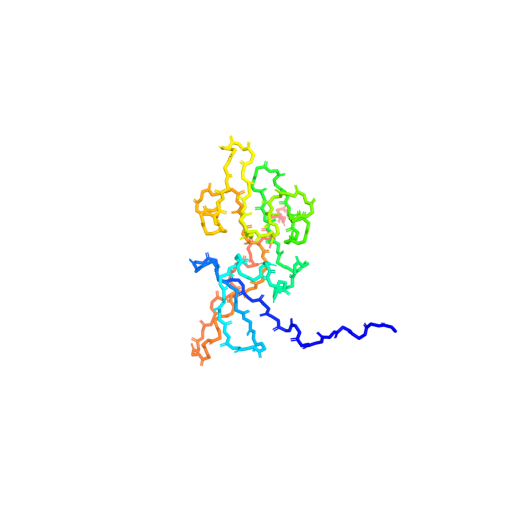S A 1 91 ? 0.994 -7.479 10.892 1.00 87.75 91 HIS A CA 1
ATOM 742 C C . HIS A 1 91 ? -0.424 -7.905 10.474 1.00 87.75 91 HIS A C 1
ATOM 744 O O . HIS A 1 91 ? -1.340 -7.832 11.291 1.00 87.75 91 HIS A O 1
ATOM 750 N N . GLY A 1 92 ? -0.629 -8.346 9.225 1.00 85.62 92 GLY A N 1
ATOM 751 C CA . GLY A 1 92 ? -1.942 -8.749 8.711 1.00 85.62 92 GLY A CA 1
ATOM 752 C C . GLY A 1 92 ? -2.943 -7.594 8.602 1.00 85.62 92 GLY A C 1
ATOM 753 O O . GLY A 1 92 ? -4.152 -7.816 8.642 1.00 85.62 92 GLY A O 1
ATOM 754 N N . ILE A 1 93 ? -2.453 -6.357 8.502 1.00 88.00 93 ILE A N 1
ATOM 755 C CA . ILE A 1 93 ? -3.269 -5.147 8.336 1.00 88.00 93 ILE A CA 1
ATOM 756 C C . ILE A 1 93 ? -3.834 -5.107 6.916 1.00 88.00 93 ILE A C 1
ATOM 758 O O . ILE A 1 93 ? -5.004 -4.788 6.727 1.00 88.00 93 ILE A O 1
ATOM 762 N N . ILE A 1 94 ? -3.010 -5.487 5.940 1.00 88.56 94 ILE A N 1
ATOM 763 C CA . ILE A 1 94 ? -3.382 -5.659 4.537 1.00 88.56 94 ILE A CA 1
ATOM 764 C C . ILE A 1 94 ? -2.694 -6.903 3.970 1.00 88.56 94 ILE A C 1
ATOM 766 O O . ILE A 1 94 ? -1.654 -7.333 4.462 1.00 88.56 94 ILE A O 1
ATOM 770 N N . ALA A 1 95 ? -3.237 -7.450 2.892 1.00 82.62 95 ALA A N 1
ATOM 771 C CA . ALA A 1 95 ? -2.568 -8.424 2.040 1.00 82.62 95 ALA A CA 1
ATOM 772 C C . ALA A 1 95 ? -2.566 -7.911 0.599 1.00 82.62 95 ALA A C 1
ATOM 774 O O . ALA A 1 95 ? -3.484 -7.207 0.192 1.00 82.62 95 ALA A O 1
ATOM 775 N N . VAL A 1 96 ? -1.557 -8.261 -0.194 1.00 77.69 96 VAL A N 1
ATOM 776 C CA . VAL A 1 96 ? -1.550 -7.915 -1.623 1.00 77.69 96 VAL A CA 1
ATOM 777 C C . VAL A 1 96 ? -2.138 -9.074 -2.412 1.00 77.69 96 VAL A C 1
ATOM 779 O O . VAL A 1 96 ? -1.675 -10.209 -2.300 1.00 77.69 96 VAL A O 1
ATOM 782 N N . VAL A 1 97 ? -3.180 -8.792 -3.190 1.00 68.62 97 VAL A N 1
ATOM 783 C CA . VAL A 1 97 ? -3.930 -9.773 -3.977 1.00 68.62 97 VAL A CA 1
ATOM 784 C C . VAL A 1 97 ? -3.830 -9.375 -5.449 1.00 68.62 97 VAL A C 1
ATOM 786 O O . VAL A 1 97 ? -4.167 -8.264 -5.831 1.00 68.62 97 VAL A O 1
ATOM 789 N N . GLY A 1 98 ? -3.346 -10.279 -6.301 1.00 54.06 98 GLY A N 1
ATOM 790 C CA . GLY A 1 98 ? -3.378 -10.091 -7.757 1.00 54.06 98 GLY A CA 1
ATOM 791 C C . GLY A 1 98 ? -2.218 -9.289 -8.364 1.00 54.06 98 GLY A C 1
ATOM 792 O O . GLY A 1 98 ? -2.280 -8.081 -8.536 1.00 54.06 98 GLY A O 1
ATOM 793 N N . ALA A 1 99 ? -1.167 -9.994 -8.761 1.00 44.44 99 ALA A N 1
ATOM 794 C CA . ALA A 1 99 ? -0.748 -10.290 -10.137 1.00 44.44 99 ALA A CA 1
ATOM 795 C C . ALA A 1 99 ? 0.394 -11.315 -9.985 1.00 44.44 99 ALA A C 1
ATOM 797 O O . ALA A 1 99 ? 1.169 -11.203 -9.034 1.00 44.44 99 ALA A O 1
ATOM 798 N N . PRO A 1 100 ? 0.464 -12.374 -10.805 1.00 38.53 100 PRO A N 1
ATOM 799 C CA . PRO A 1 100 ? 1.307 -13.526 -10.504 1.00 38.53 100 PRO A CA 1
ATOM 800 C C . PRO A 1 100 ? 2.793 -13.162 -10.381 1.00 38.53 100 PRO A C 1
ATOM 802 O O . PRO A 1 100 ? 3.349 -12.420 -11.190 1.00 38.53 100 PRO A O 1
ATOM 805 N N . LEU A 1 101 ? 3.442 -13.762 -9.381 1.00 44.88 101 LEU A N 1
ATOM 806 C CA . LEU A 1 101 ? 4.890 -13.913 -9.273 1.00 44.88 101 LEU A CA 1
ATOM 807 C C . LEU A 1 101 ? 5.361 -14.832 -10.412 1.00 44.88 101 LEU A C 1
ATOM 809 O O . LEU A 1 101 ? 5.460 -16.042 -10.232 1.00 44.88 101 LEU A O 1
ATOM 813 N N . VAL A 1 102 ? 5.585 -14.300 -11.612 1.00 37.75 102 VAL A N 1
ATOM 814 C CA . VAL A 1 102 ? 6.479 -14.952 -12.570 1.00 37.75 102 VAL A CA 1
ATOM 815 C C . VAL A 1 102 ? 7.897 -14.544 -12.173 1.00 37.75 102 VAL A C 1
ATOM 817 O O . VAL A 1 102 ? 8.211 -13.357 -12.271 1.00 37.75 102 VAL A O 1
ATOM 820 N N . PRO A 1 103 ? 8.754 -15.464 -11.701 1.00 38.84 103 PRO A N 1
ATOM 821 C CA . PRO A 1 103 ? 10.178 -15.204 -11.653 1.00 38.84 103 PRO A CA 1
ATOM 822 C C . PRO A 1 103 ? 10.611 -14.987 -13.100 1.00 38.84 103 PRO A C 1
ATOM 824 O O . PRO A 1 103 ? 10.585 -15.919 -13.900 1.00 38.84 103 PRO A O 1
ATOM 827 N N . ILE A 1 104 ? 11.027 -13.774 -13.460 1.00 37.62 104 ILE A N 1
ATOM 828 C CA . ILE A 1 104 ? 11.812 -13.570 -14.682 1.00 37.62 104 ILE A CA 1
ATOM 829 C C . ILE A 1 104 ? 13.251 -14.014 -14.370 1.00 37.62 104 ILE A C 1
ATOM 831 O O . ILE A 1 104 ? 14.198 -13.239 -14.393 1.00 37.62 104 ILE A O 1
ATOM 835 N N . LYS A 1 105 ? 13.402 -15.283 -13.994 1.00 36.25 105 LYS A N 1
ATOM 836 C CA . LYS A 1 105 ? 14.609 -16.059 -14.241 1.00 36.25 105 LYS A CA 1
ATOM 837 C C . LYS A 1 105 ? 14.136 -17.214 -15.094 1.00 36.25 105 LYS A C 1
ATOM 839 O O . LYS A 1 105 ? 13.390 -18.075 -14.630 1.00 36.25 105 LYS A O 1
ATOM 844 N N . ALA A 1 106 ? 14.450 -17.119 -16.378 1.00 39.16 106 ALA A N 1
ATOM 845 C CA . ALA A 1 106 ? 14.151 -18.126 -17.377 1.00 39.16 106 ALA A CA 1
ATOM 846 C C . ALA A 1 106 ? 15.077 -19.329 -17.174 1.00 39.16 106 ALA A C 1
ATOM 848 O O . ALA A 1 106 ? 15.874 -19.680 -18.034 1.00 39.16 106 ALA A O 1
ATOM 849 N N . ASP A 1 107 ? 14.946 -19.969 -16.024 1.00 37.91 107 ASP A N 1
ATOM 850 C CA . ASP A 1 107 ? 15.686 -21.152 -15.652 1.00 37.91 107 ASP A CA 1
ATOM 851 C C . ASP A 1 107 ? 14.596 -22.093 -15.132 1.00 37.91 107 ASP A C 1
ATOM 853 O O . ASP A 1 107 ? 14.289 -22.105 -13.950 1.00 37.91 107 ASP A O 1
ATOM 857 N N . HIS A 1 108 ? 13.890 -22.710 -16.090 1.00 44.09 108 HIS A N 1
ATOM 858 C CA . HIS A 1 108 ? 13.035 -23.902 -15.989 1.00 44.09 108 HIS A CA 1
ATOM 859 C C . HIS A 1 108 ? 12.265 -24.160 -14.665 1.00 44.09 108 HIS A C 1
ATOM 861 O O . HIS A 1 108 ? 12.840 -24.385 -13.614 1.00 44.09 108 HIS A O 1
ATOM 867 N N . GLU A 1 109 ? 10.936 -24.299 -14.780 1.00 43.41 109 GLU A N 1
ATOM 868 C CA . GLU A 1 109 ? 9.970 -24.710 -13.731 1.00 43.41 109 GLU A CA 1
ATOM 869 C C . GLU A 1 109 ? 9.389 -23.606 -12.832 1.00 43.41 109 GLU A C 1
ATOM 871 O O . GLU A 1 109 ? 9.610 -23.541 -11.625 1.00 43.41 109 GLU A O 1
ATOM 876 N N . THR A 1 110 ? 8.489 -22.783 -13.375 1.00 41.09 110 THR A N 1
ATOM 877 C CA . THR A 1 110 ? 7.608 -21.974 -12.520 1.00 41.09 110 THR A CA 1
ATOM 878 C C . THR A 1 110 ? 6.384 -22.780 -12.074 1.00 41.09 110 THR A C 1
ATOM 880 O O . THR A 1 110 ? 5.426 -22.981 -12.821 1.00 41.09 110 THR A O 1
ATOM 883 N N . VAL A 1 111 ? 6.387 -23.182 -10.801 1.00 46.12 111 VAL A N 1
ATOM 884 C CA . VAL A 1 111 ? 5.304 -23.853 -10.049 1.00 46.12 111 VAL A CA 1
ATOM 885 C C . VAL A 1 111 ? 4.120 -22.897 -9.766 1.00 46.12 111 VAL A C 1
ATOM 887 O O . VAL A 1 111 ? 3.546 -22.880 -8.683 1.00 46.12 111 VAL A O 1
ATOM 890 N N . ALA A 1 112 ? 3.717 -22.066 -10.731 1.00 46.28 112 ALA A N 1
ATOM 891 C CA . ALA A 1 112 ? 2.606 -21.118 -10.561 1.00 46.28 112 ALA A CA 1
ATOM 892 C C . ALA A 1 112 ? 1.233 -21.699 -10.959 1.00 46.28 112 ALA A C 1
ATOM 894 O O . ALA A 1 112 ? 0.197 -21.105 -10.671 1.00 46.28 112 ALA A O 1
ATOM 895 N N . ALA A 1 113 ? 1.184 -22.893 -11.559 1.00 41.16 113 ALA A N 1
ATOM 896 C CA . ALA A 1 113 ? -0.067 -23.498 -12.025 1.00 41.16 113 ALA A CA 1
ATOM 897 C C . ALA A 1 113 ? -0.885 -24.239 -10.941 1.00 41.16 113 ALA A C 1
ATOM 899 O O . ALA A 1 113 ? -1.933 -24.803 -11.251 1.00 41.16 113 ALA A O 1
ATOM 900 N N . LYS A 1 114 ? -0.443 -24.281 -9.672 1.00 38.25 114 LYS A N 1
ATOM 901 C CA . LYS A 1 114 ? -1.008 -25.227 -8.684 1.00 38.25 114 LYS A CA 1
ATOM 902 C C . LYS A 1 114 ? -1.947 -24.637 -7.626 1.00 38.25 114 LYS A C 1
ATOM 904 O O . LYS A 1 114 ? -2.545 -25.409 -6.878 1.00 38.25 114 LYS A O 1
ATOM 909 N N . ILE A 1 115 ? -2.112 -23.313 -7.557 1.00 46.12 115 ILE A N 1
ATOM 910 C CA . ILE A 1 115 ? -2.919 -22.671 -6.497 1.00 46.12 115 ILE A CA 1
ATOM 911 C C . ILE A 1 115 ? -4.308 -22.225 -6.996 1.00 46.12 115 ILE A C 1
ATOM 913 O O . ILE A 1 115 ? -5.262 -22.240 -6.224 1.00 46.12 115 ILE A O 1
ATOM 917 N N . THR A 1 116 ? -4.500 -21.974 -8.294 1.00 42.88 116 THR A N 1
ATOM 918 C CA . THR A 1 116 ? -5.803 -21.516 -8.830 1.00 42.88 116 THR A CA 1
ATOM 919 C C . THR A 1 116 ? -6.773 -22.653 -9.198 1.00 42.88 116 THR A C 1
ATOM 921 O O . THR A 1 116 ? -7.910 -22.398 -9.586 1.00 42.88 116 THR A O 1
ATOM 924 N N . SER A 1 117 ? -6.380 -23.923 -9.048 1.00 43.62 117 SER A N 1
ATOM 925 C CA . SER A 1 117 ? -7.194 -25.091 -9.434 1.00 43.62 117 SER A CA 1
ATOM 926 C C . SER A 1 117 ? -7.555 -26.013 -8.266 1.00 43.62 117 SER A C 1
ATOM 928 O O . SER A 1 117 ? -7.544 -27.234 -8.402 1.00 43.62 117 SER A O 1
ATOM 930 N N . ARG A 1 118 ? -7.913 -25.469 -7.095 1.00 45.34 118 ARG A N 1
ATOM 931 C CA . ARG A 1 118 ? -8.449 -26.310 -6.004 1.00 45.34 118 ARG A CA 1
ATOM 932 C C . ARG A 1 118 ? -9.822 -25.917 -5.482 1.00 45.34 118 ARG A C 1
ATOM 934 O O . ARG A 1 118 ? -10.198 -26.339 -4.396 1.00 45.34 118 ARG A O 1
ATOM 941 N N . ASN A 1 119 ? -10.603 -25.181 -6.276 1.00 46.88 119 ASN A N 1
ATOM 942 C CA . ASN A 1 119 ? -11.966 -24.838 -5.883 1.00 46.88 119 ASN A CA 1
ATOM 943 C C . ASN A 1 119 ? -13.000 -24.982 -7.007 1.00 46.88 119 ASN A C 1
ATOM 945 O O . ASN A 1 119 ? -13.720 -24.039 -7.301 1.00 46.88 119 ASN A O 1
ATOM 949 N N . ARG A 1 120 ? -13.099 -26.171 -7.622 1.00 50.31 120 ARG A N 1
ATOM 950 C CA . ARG A 1 120 ? -14.351 -26.686 -8.217 1.00 50.31 120 ARG A CA 1
ATOM 951 C C . ARG A 1 120 ? -14.357 -28.215 -8.189 1.00 50.31 120 ARG A C 1
ATOM 953 O O . ARG A 1 120 ? -13.715 -28.833 -9.032 1.00 50.31 120 ARG A O 1
ATOM 960 N N . ARG A 1 121 ? -15.082 -28.781 -7.214 1.00 47.47 121 ARG A N 1
ATOM 961 C CA . ARG A 1 121 ? -15.933 -29.997 -7.270 1.00 47.47 121 ARG A CA 1
ATOM 962 C C . ARG A 1 121 ? -16.158 -30.538 -5.849 1.00 47.47 121 ARG A C 1
ATOM 964 O O . ARG A 1 121 ? -15.565 -31.524 -5.430 1.00 47.47 121 ARG A O 1
ATOM 971 N N . ARG A 1 122 ? -17.044 -29.873 -5.104 1.00 53.47 122 ARG A N 1
ATOM 972 C CA . ARG A 1 122 ? -17.910 -30.544 -4.122 1.00 53.47 122 ARG A CA 1
ATOM 973 C C . ARG A 1 122 ? -19.322 -30.526 -4.720 1.00 53.47 122 ARG A C 1
ATOM 975 O O . ARG A 1 122 ? -19.700 -29.502 -5.277 1.00 53.47 122 ARG A O 1
ATOM 982 N N . HIS A 1 123 ? -20.034 -31.649 -4.585 1.00 43.28 123 HIS A N 1
ATOM 983 C CA . HIS A 1 123 ? -21.306 -32.049 -5.224 1.00 43.28 123 HIS A CA 1
ATOM 984 C C . HIS A 1 123 ? -21.181 -32.462 -6.705 1.00 43.28 123 HIS A C 1
ATOM 986 O O . HIS A 1 123 ? -20.612 -31.729 -7.501 1.00 43.28 123 HIS A O 1
ATOM 992 N N . SER A 1 124 ? -21.632 -33.651 -7.126 1.00 41.50 124 SER A N 1
ATOM 993 C CA . SER A 1 124 ? -22.841 -34.380 -6.716 1.00 41.50 124 SER A CA 1
ATOM 994 C C . SER A 1 124 ? -22.611 -35.857 -6.347 1.00 41.50 124 SER A C 1
ATOM 996 O O . SER A 1 124 ? -22.068 -36.648 -7.111 1.00 41.50 124 SER A O 1
ATOM 998 N N . LEU A 1 125 ? -23.118 -36.228 -5.170 1.00 48.69 125 LEU A N 1
ATOM 999 C CA . LEU A 1 125 ? -23.721 -37.538 -4.930 1.00 48.69 125 LEU A CA 1
ATOM 1000 C C . LEU A 1 125 ? -25.162 -37.457 -5.443 1.00 48.69 125 LEU A C 1
ATOM 1002 O O . LEU A 1 125 ? -25.885 -36.569 -4.994 1.00 48.69 125 LEU A O 1
ATOM 1006 N N . ALA A 1 126 ? -25.5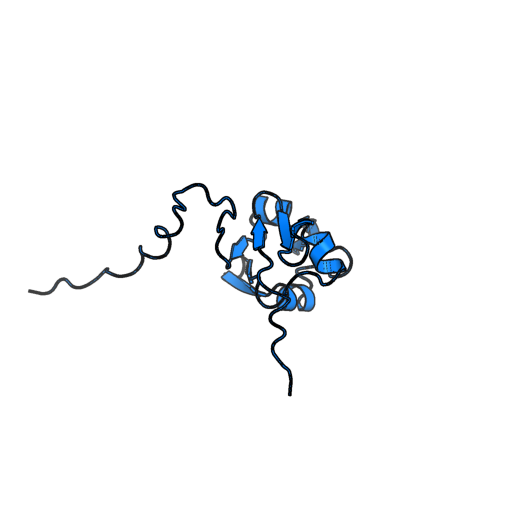74 -38.363 -6.325 1.00 43.72 126 ALA A N 1
ATOM 1007 C CA . ALA A 1 126 ? -26.953 -38.844 -6.409 1.00 43.72 126 ALA A CA 1
ATOM 1008 C C . ALA A 1 126 ? -27.021 -40.064 -7.343 1.00 43.72 126 ALA A C 1
ATOM 1010 O O . ALA A 1 126 ? -26.806 -39.912 -8.539 1.00 43.72 126 ALA A O 1
ATOM 1011 N N . LYS A 1 127 ? -27.292 -41.213 -6.705 1.00 42.38 127 LYS A N 1
ATOM 1012 C CA . LYS A 1 127 ? -27.909 -42.476 -7.158 1.00 42.38 127 LYS A CA 1
ATOM 1013 C C . LYS A 1 127 ? -27.653 -42.991 -8.571 1.00 42.38 127 LYS A C 1
ATOM 1015 O O . LYS A 1 127 ? -28.177 -42.395 -9.531 1.00 42.38 127 LYS A O 1
#

Radius of gyration: 17.34 Å; chains: 1; bounding box: 44×54×44 Å

Foldseek 3Di:
DDDPPCQQPDQDQDLQQCWTQRPNVRDIDHQQVCLLVVVHPQQAKWKAAPVVRDIDGNVRCCVVVCAPSNRRWGADPVVRDTHGSNVCVVVSRIDIDDDDPDPPPPPDDDPRPPPPPDPDDDDDDDD

InterPro domains:
  IPR001101 Plectin repeat [PF00681] (47-70)
  IPR001101 Plectin repeat [SM00250] (37-72)
  IPR035915 Plakin repeat superfamily [G3DSA:3.90.1290.10] (4-118)
  IPR035915 Plakin repeat superfamily [SSF75399] (16-96)

pLDDT: mean 70.73, std 20.64, range [34.22, 95.12]

Sequence (127 aa):
DLAYNHRKLFSQFDVNAGEIFLPAQNESIGFEKAVRKNLLDNNRIKLFDPKTSREYSVQDAIERGIIDHESGLVYDPRSRTTYSIREAIRHGIIAVVGAPLVPIKADHETVAAKITSRNRRRHSLAK

Secondary structure (DSSP, 8-state):
-----TTS---EEETTTTEEEETTTTEEEEHHHHHHTT-S-TTTSEEEETTTTEEEEHHHHHHTTSB-TTT-PEEETTTTEEE-HHHHHHTTS-EEE-S-------SS--TTTTSTTSSS-------